Protein AF-A0A4Y9ZMX9-F1 (afdb_monomer_lite)

Secondary structure (DSSP, 8-state):
-EEESHHHHS-TTPPTTGGGSPPTT---EEE--PPPPHHHHHHHHHHT----------------SS----HHHHHHHHHHHHHHHHHHHHHHHHHHHHHHHHHHHHHHHHHHT--

Structure (mmCIF, N/CA/C/O backbone):
data_AF-A0A4Y9ZMX9-F1
#
_entry.id   AF-A0A4Y9ZMX9-F1
#
loop_
_atom_site.group_PDB
_atom_site.id
_atom_site.type_symbol
_atom_site.label_atom_id
_atom_site.label_alt_id
_atom_site.label_comp_id
_atom_site.label_asym_id
_atom_site.label_entity_id
_atom_site.label_seq_id
_atom_site.pdbx_PDB_ins_code
_atom_site.Cartn_x
_atom_site.Cartn_y
_atom_site.Cartn_z
_atom_site.occupancy
_atom_site.B_iso_or_equiv
_atom_site.auth_seq_id
_atom_site.auth_comp_id
_atom_site.auth_asym_id
_atom_site.auth_atom_id
_atom_site.pdbx_PDB_model_num
ATOM 1 N N . MET A 1 1 ? -0.334 -5.579 1.805 1.00 92.75 1 MET A N 1
ATOM 2 C CA . MET A 1 1 ? -0.714 -6.009 3.171 1.00 92.75 1 MET A CA 1
ATOM 3 C C . MET A 1 1 ? -1.774 -5.049 3.684 1.00 92.75 1 MET A C 1
ATOM 5 O O . MET A 1 1 ? -1.695 -3.880 3.334 1.00 92.75 1 MET A O 1
ATOM 9 N N . TRP A 1 2 ? -2.737 -5.520 4.474 1.00 95.19 2 TRP A N 1
ATOM 10 C CA . TRP A 1 2 ? -3.807 -4.698 5.048 1.00 95.19 2 TRP A CA 1
ATOM 11 C C . TRP A 1 2 ? -4.060 -5.072 6.515 1.00 95.19 2 TRP A C 1
ATOM 13 O O . TRP A 1 2 ? -4.061 -6.261 6.837 1.00 95.19 2 TRP A O 1
ATOM 23 N N . LEU A 1 3 ? -4.267 -4.089 7.397 1.00 93.62 3 LEU A N 1
ATOM 24 C CA . LEU A 1 3 ? -4.560 -4.299 8.821 1.00 93.62 3 LEU A CA 1
ATOM 25 C C . LEU A 1 3 ? -6.037 -4.000 9.096 1.00 93.62 3 LEU A C 1
ATOM 27 O O . LE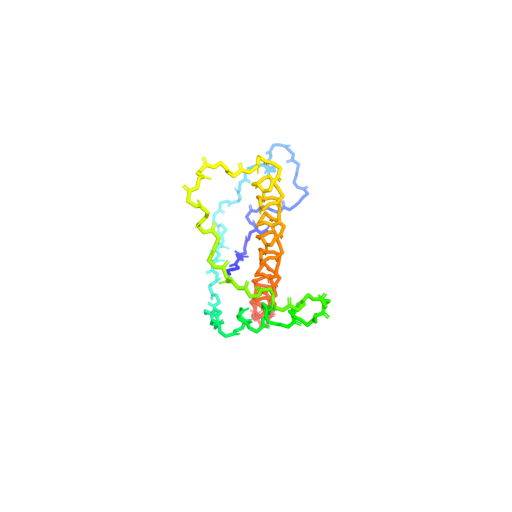U A 1 3 ? -6.546 -2.952 8.715 1.00 93.62 3 LEU A O 1
ATOM 31 N N . THR A 1 4 ? -6.714 -4.910 9.787 1.00 92.81 4 THR A N 1
ATOM 32 C CA . THR A 1 4 ? -8.116 -4.759 10.205 1.00 92.81 4 THR A CA 1
ATOM 33 C C . THR A 1 4 ? -8.228 -4.763 11.726 1.00 92.81 4 THR A C 1
ATOM 35 O O . THR A 1 4 ? -7.385 -5.345 12.413 1.00 92.81 4 THR A O 1
ATOM 38 N N . GLY A 1 5 ? -9.255 -4.088 12.251 1.00 88.56 5 GLY A N 1
ATOM 39 C CA . GLY A 1 5 ? -9.518 -3.987 13.692 1.00 88.56 5 GLY A CA 1
ATOM 40 C C . GLY A 1 5 ? -8.734 -2.890 14.422 1.00 88.56 5 GLY A C 1
ATOM 41 O O . GLY A 1 5 ? -8.909 -2.718 15.629 1.00 88.56 5 GLY A O 1
ATOM 42 N N . PHE A 1 6 ? -7.902 -2.117 13.714 1.00 88.56 6 PHE A N 1
ATOM 43 C CA . PHE A 1 6 ? -7.120 -1.033 14.315 1.00 88.56 6 PHE A CA 1
ATOM 44 C C . PHE A 1 6 ? -8.008 0.087 14.884 1.00 88.56 6 PHE A C 1
ATOM 46 O O . PHE A 1 6 ? -7.777 0.536 16.004 1.00 88.56 6 PHE A O 1
ATOM 53 N N . ASP A 1 7 ? -9.092 0.447 14.194 1.00 87.19 7 ASP A N 1
ATOM 54 C CA . ASP A 1 7 ? -10.048 1.464 14.670 1.00 87.19 7 ASP A CA 1
ATOM 55 C C . ASP A 1 7 ? -10.718 1.060 15.990 1.00 87.19 7 ASP A C 1
ATOM 57 O O . ASP A 1 7 ? -11.059 1.895 16.826 1.00 87.19 7 ASP A O 1
ATOM 61 N N . SER A 1 8 ? -10.873 -0.247 16.217 1.00 88.06 8 SER A N 1
ATOM 62 C CA . SER A 1 8 ? -11.388 -0.777 17.481 1.00 88.06 8 SER A CA 1
ATOM 63 C C . SER A 1 8 ? -10.324 -0.783 18.580 1.00 88.06 8 SER A C 1
ATOM 65 O O . SER A 1 8 ? -10.666 -0.621 19.751 1.00 88.06 8 SER A O 1
ATOM 67 N N . LEU A 1 9 ? -9.045 -0.941 18.221 1.00 90.06 9 LEU A N 1
ATOM 68 C CA . LEU A 1 9 ? -7.917 -0.921 19.155 1.00 90.06 9 LEU A CA 1
ATOM 69 C C . LEU A 1 9 ? -7.693 0.494 19.696 1.00 90.06 9 LEU A C 1
ATOM 71 O O . LEU A 1 9 ? -7.459 0.683 20.896 1.00 90.06 9 LEU A O 1
ATOM 75 N N . MET A 1 10 ? -7.775 1.484 18.808 1.00 89.19 10 MET A N 1
ATOM 76 C CA . MET A 1 10 ? -7.563 2.892 19.114 1.00 89.19 10 MET A CA 1
ATOM 77 C C . MET A 1 10 ? -8.605 3.788 18.431 1.00 89.19 10 MET A C 1
ATOM 79 O O . MET A 1 10 ? -8.272 4.494 17.486 1.00 89.19 10 MET A O 1
ATOM 83 N N . PRO A 1 11 ? -9.846 3.837 18.943 1.00 84.81 11 PRO A N 1
ATOM 84 C CA . PRO A 1 11 ? -10.867 4.697 18.361 1.00 84.81 11 PRO A CA 1
ATOM 85 C C . PRO A 1 11 ? -10.500 6.177 18.519 1.00 84.81 11 PRO A C 1
ATOM 87 O O . PRO A 1 11 ? -9.923 6.589 19.541 1.00 84.81 11 PRO A O 1
ATOM 90 N N . GLU A 1 12 ? -10.858 6.966 17.508 1.00 86.38 12 GLU A N 1
ATOM 91 C CA . GLU A 1 12 ? -10.661 8.414 17.486 1.00 86.38 12 GLU A CA 1
ATOM 92 C C . GLU A 1 12 ? -11.542 9.138 18.527 1.00 86.38 12 GLU A C 1
ATOM 94 O O . GLU A 1 12 ? -12.484 8.578 19.089 1.00 86.38 12 GLU A O 1
ATOM 99 N N . GLY A 1 13 ? -11.211 10.395 18.845 1.00 87.44 13 GLY A N 1
ATOM 100 C CA . GLY A 1 13 ? -12.031 11.248 19.722 1.00 87.44 13 GLY A CA 1
ATOM 101 C C . GLY A 1 13 ? -11.925 10.983 21.233 1.00 87.44 13 GLY A C 1
ATOM 102 O O . GLY A 1 13 ? -12.660 11.578 22.024 1.00 87.44 13 GLY A O 1
ATOM 103 N N . ARG A 1 14 ? -11.005 10.122 21.684 1.00 88.00 14 ARG A N 1
ATOM 104 C CA . ARG A 1 14 ? -10.800 9.853 23.119 1.00 88.00 14 ARG A CA 1
ATOM 105 C C . ARG A 1 14 ? -10.136 11.032 23.843 1.00 88.00 14 ARG A C 1
ATOM 107 O O . ARG A 1 14 ? -9.175 11.625 23.355 1.00 88.00 14 ARG A O 1
ATOM 114 N N . LYS A 1 15 ? -10.601 11.335 25.061 1.00 90.19 15 LYS A N 1
ATOM 115 C CA . LYS A 1 15 ? -9.974 12.335 25.944 1.00 90.19 15 LYS A CA 1
ATOM 116 C C . LYS A 1 15 ? -8.698 11.777 26.587 1.00 90.19 15 LYS A C 1
ATOM 118 O O . LYS A 1 15 ? -8.579 10.579 26.847 1.00 90.19 15 LYS A O 1
ATOM 123 N N . ALA A 1 16 ? -7.729 12.654 26.842 1.00 90.00 16 ALA A N 1
ATOM 124 C CA . ALA A 1 16 ? -6.540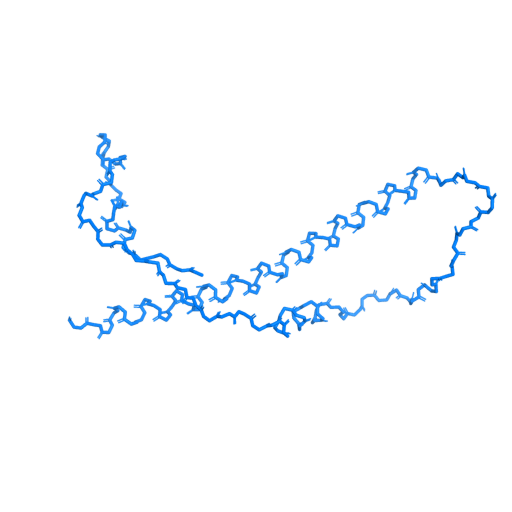 12.300 27.613 1.00 90.00 16 ALA A CA 1
ATOM 125 C C . ALA A 1 16 ? -6.920 11.973 29.076 1.00 90.00 16 ALA A C 1
ATOM 127 O O . ALA A 1 16 ? -7.841 12.607 29.594 1.00 90.00 16 ALA A O 1
ATOM 128 N N . PRO A 1 17 ? -6.241 11.009 29.735 1.00 88.31 17 PRO A N 1
ATOM 129 C CA . PRO A 1 17 ? -5.063 10.257 29.268 1.00 88.31 17 PRO A CA 1
ATOM 130 C C . PRO A 1 17 ? -5.389 8.951 28.513 1.00 88.31 17 PRO A C 1
ATOM 132 O O . PRO A 1 17 ? -4.511 8.364 27.884 1.00 88.31 17 PRO A O 1
ATOM 135 N N . TRP A 1 18 ? -6.648 8.510 28.499 1.00 87.69 18 TRP A N 1
ATOM 136 C CA . TRP A 1 18 ? -7.057 7.210 27.938 1.00 87.69 18 TRP A CA 1
ATOM 137 C C . TRP A 1 18 ? -6.965 7.093 26.418 1.00 87.69 18 TRP A C 1
ATOM 139 O O . TRP A 1 18 ? -7.091 5.997 25.875 1.00 87.69 18 TRP A O 1
ATOM 149 N N . LYS A 1 19 ? -6.688 8.196 25.721 1.00 88.00 19 LYS A N 1
ATOM 150 C CA . LYS A 1 19 ? -6.391 8.195 24.284 1.00 88.00 19 LYS A CA 1
ATOM 151 C C . LYS A 1 19 ? -5.094 7.470 23.911 1.00 88.00 19 LYS A C 1
ATOM 153 O O . LYS A 1 19 ? -4.952 7.081 22.759 1.00 88.00 19 LYS A O 1
ATOM 158 N N . PHE A 1 20 ? -4.172 7.286 24.858 1.00 87.94 20 PHE A N 1
ATOM 159 C CA . PHE A 1 20 ? -2.867 6.660 24.607 1.00 87.94 20 PHE A CA 1
ATOM 160 C C . PHE A 1 20 ? -2.825 5.163 24.921 1.00 87.94 20 PHE A C 1
ATOM 162 O O . PHE A 1 20 ? -1.880 4.487 24.532 1.00 87.94 20 PHE A O 1
ATOM 169 N N . LEU A 1 21 ? -3.832 4.638 25.623 1.00 89.31 21 LEU A N 1
ATOM 170 C CA . LEU A 1 21 ? -3.882 3.224 25.975 1.00 89.31 21 LEU A CA 1
ATOM 171 C C . LEU A 1 21 ? -4.679 2.453 24.913 1.00 89.31 21 LEU A C 1
ATOM 173 O O . LEU A 1 21 ? -5.813 2.845 24.616 1.00 89.31 21 LEU A O 1
ATOM 177 N N . PRO A 1 22 ? -4.131 1.378 24.324 1.00 89.94 22 PRO A N 1
ATOM 178 C CA . PRO A 1 22 ? -4.896 0.507 23.439 1.00 89.94 22 PRO A CA 1
ATOM 179 C C . PRO A 1 22 ? -5.988 -0.227 24.224 1.00 89.94 22 PRO A C 1
ATOM 181 O O . PRO A 1 22 ? -5.830 -0.521 25.413 1.00 89.94 22 PRO A O 1
ATOM 184 N N . ARG A 1 23 ? -7.105 -0.543 23.564 1.00 88.62 23 ARG A N 1
ATOM 185 C CA . ARG A 1 23 ? -8.107 -1.439 24.152 1.00 88.62 23 ARG A CA 1
ATOM 186 C C . ARG A 1 23 ? -7.544 -2.858 24.233 1.00 88.62 23 ARG A C 1
ATOM 188 O O . ARG A 1 23 ? -6.986 -3.377 23.272 1.00 88.62 23 ARG A O 1
ATOM 195 N N . LEU A 1 24 ? -7.704 -3.497 25.387 1.00 90.50 24 LEU A N 1
ATOM 196 C CA . LEU A 1 24 ? -7.334 -4.901 25.559 1.00 90.50 24 LEU A CA 1
ATOM 197 C C . LEU A 1 24 ? -8.402 -5.806 24.931 1.00 90.50 24 LEU A C 1
ATOM 199 O O . LEU A 1 24 ? -9.577 -5.447 24.887 1.00 90.50 24 LEU A O 1
ATOM 203 N N . GLY A 1 25 ? -7.987 -6.973 24.435 1.00 86.94 25 GLY A N 1
ATOM 204 C CA . GLY A 1 25 ? -8.900 -7.973 23.867 1.00 86.94 25 GLY A CA 1
ATOM 205 C C . GLY A 1 25 ? -9.494 -7.610 22.503 1.00 86.94 25 GLY A C 1
ATOM 206 O O . GLY A 1 25 ? -10.478 -8.213 22.090 1.00 86.94 25 GLY A O 1
ATOM 207 N N . THR A 1 26 ? -8.930 -6.626 21.795 1.00 90.94 26 THR A N 1
ATOM 208 C CA . THR A 1 26 ? -9.397 -6.284 20.444 1.00 90.94 26 THR A CA 1
ATOM 209 C C . THR A 1 26 ? -8.841 -7.264 19.413 1.00 90.94 26 THR A C 1
ATOM 211 O O . THR A 1 26 ? -7.657 -7.600 19.448 1.00 90.94 26 THR A O 1
ATOM 214 N N . HIS A 1 27 ? -9.675 -7.697 18.468 1.00 91.31 27 HIS A N 1
ATOM 215 C CA . HIS A 1 27 ? -9.242 -8.547 17.362 1.00 91.31 27 HIS A CA 1
ATOM 216 C C . HIS A 1 27 ? -8.545 -7.715 16.285 1.00 91.31 27 HIS A C 1
ATOM 218 O O . HIS A 1 27 ? -9.183 -6.946 15.571 1.00 91.31 27 HIS A O 1
ATOM 224 N N . LEU A 1 28 ? -7.231 -7.894 16.165 1.00 92.19 28 LEU A N 1
ATOM 225 C CA . LEU A 1 28 ? -6.431 -7.384 15.057 1.00 92.19 28 LEU A CA 1
ATOM 226 C C . LEU A 1 28 ? -6.191 -8.509 14.059 1.00 92.19 28 LEU A C 1
ATOM 228 O O . LEU A 1 28 ? -5.980 -9.661 14.443 1.00 92.19 28 LEU A O 1
ATOM 232 N N . SER A 1 29 ? -6.213 -8.197 12.769 1.00 92.31 29 SER A N 1
ATOM 233 C CA . SER A 1 29 ? -5.878 -9.181 11.739 1.00 92.31 29 SER A CA 1
ATOM 234 C C . SER A 1 29 ? -5.119 -8.539 10.593 1.00 92.31 29 SER A C 1
ATOM 236 O O . SER A 1 29 ? -5.490 -7.470 10.106 1.00 92.31 29 SER A O 1
ATOM 238 N N . VAL A 1 30 ? -4.055 -9.213 10.159 1.00 94.88 30 VAL A N 1
ATOM 239 C CA . VAL A 1 30 ? -3.226 -8.818 9.019 1.00 94.88 30 VAL A CA 1
ATOM 240 C C . VAL A 1 30 ? -3.600 -9.692 7.833 1.00 94.88 30 VAL A C 1
ATOM 242 O O . VAL A 1 30 ? -3.561 -10.917 7.920 1.00 94.88 30 VAL A O 1
ATOM 245 N N . THR A 1 31 ? -3.953 -9.061 6.719 1.00 95.56 31 THR A N 1
ATOM 246 C CA . THR A 1 31 ? -4.249 -9.746 5.461 1.00 95.56 31 THR A CA 1
ATOM 247 C C . THR A 1 31 ? -3.125 -9.505 4.463 1.00 95.56 31 THR A C 1
ATOM 249 O O . THR A 1 31 ? -2.754 -8.361 4.172 1.00 95.56 31 THR A O 1
ATOM 252 N N . PHE A 1 32 ? -2.599 -10.593 3.910 1.00 96.06 32 PHE A N 1
ATOM 253 C CA . PHE A 1 32 ? -1.662 -10.563 2.794 1.00 96.06 32 PHE A CA 1
ATOM 254 C C . PHE A 1 32 ? -2.437 -10.749 1.492 1.00 96.06 32 PHE A C 1
ATOM 256 O O . PHE A 1 32 ? -3.345 -11.571 1.416 1.00 96.06 32 PHE A O 1
ATOM 263 N N . GLY A 1 33 ? -2.122 -9.916 0.504 1.00 93.81 33 GLY A N 1
ATOM 264 C CA . GLY A 1 33 ? -2.678 -10.053 -0.836 1.00 93.81 33 GLY A CA 1
ATOM 265 C C . GLY A 1 33 ? -1.839 -11.002 -1.678 1.00 93.81 33 GLY A C 1
ATOM 266 O O . GLY A 1 33 ? -0.792 -11.479 -1.238 1.00 93.81 33 GLY A O 1
ATOM 267 N N . GLU A 1 34 ? -2.288 -11.207 -2.909 1.00 95.44 34 GLU A N 1
ATOM 268 C CA . GLU A 1 34 ? -1.520 -11.943 -3.905 1.00 95.44 34 GLU A CA 1
ATOM 269 C C . GLU A 1 34 ? -0.186 -11.242 -4.214 1.00 95.44 34 GLU A C 1
ATOM 271 O O . GLU A 1 34 ? -0.117 -10.005 -4.195 1.00 95.44 34 GLU A O 1
ATOM 276 N N . PRO A 1 35 ? 0.882 -12.000 -4.517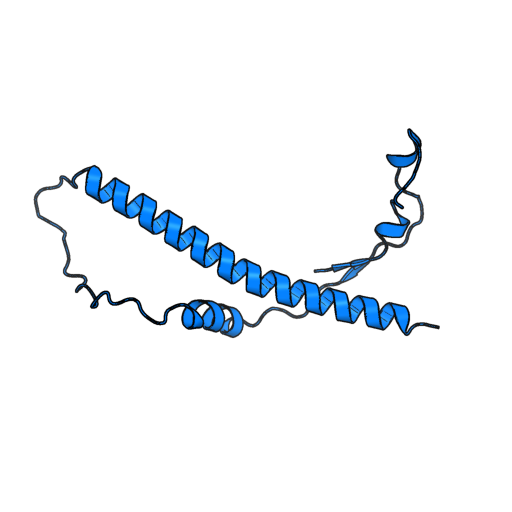 1.00 96.00 35 PRO A N 1
ATOM 277 C CA . PRO A 1 35 ? 2.135 -11.429 -4.990 1.00 96.00 35 PRO A CA 1
ATOM 278 C C . PRO A 1 35 ? 1.932 -10.598 -6.261 1.00 96.00 35 PRO A C 1
ATOM 280 O O . PRO A 1 35 ? 1.265 -11.032 -7.200 1.00 96.00 35 PRO A O 1
ATOM 283 N N . ILE A 1 36 ? 2.560 -9.422 -6.322 1.00 94.69 36 ILE A N 1
ATOM 284 C CA . ILE A 1 36 ? 2.516 -8.577 -7.519 1.00 94.69 36 ILE A CA 1
ATOM 285 C C . ILE A 1 36 ? 3.347 -9.249 -8.623 1.00 94.69 36 ILE A C 1
ATOM 287 O O . ILE A 1 36 ? 4.545 -9.481 -8.421 1.00 94.69 36 ILE A O 1
ATOM 291 N N . PRO A 1 37 ? 2.771 -9.540 -9.803 1.00 95.81 37 PRO A N 1
ATOM 292 C CA . PRO A 1 37 ? 3.528 -10.134 -10.892 1.00 95.81 37 PRO A CA 1
ATOM 293 C C . PRO A 1 37 ? 4.653 -9.200 -11.376 1.00 95.81 37 PRO A C 1
ATOM 295 O O . PRO A 1 37 ? 4.404 -8.016 -11.620 1.00 95.81 37 PRO A O 1
ATOM 298 N N . PRO A 1 38 ? 5.881 -9.700 -11.618 1.00 93.75 38 PRO A N 1
ATOM 299 C CA . PRO A 1 38 ? 7.003 -8.855 -12.043 1.00 93.75 38 PRO A CA 1
ATOM 300 C C . PRO A 1 38 ? 6.750 -8.084 -13.344 1.00 93.75 38 PRO A C 1
ATOM 302 O O . PRO A 1 38 ? 7.285 -6.993 -13.542 1.00 93.75 38 PRO A O 1
ATOM 305 N N . HIS A 1 39 ? 5.931 -8.636 -14.244 1.00 94.19 39 HIS A N 1
ATOM 306 C CA . HIS A 1 39 ? 5.595 -7.982 -15.507 1.00 94.19 39 HIS A CA 1
ATOM 307 C C . HIS A 1 39 ? 4.785 -6.694 -15.306 1.00 94.19 39 HIS A C 1
ATOM 309 O O . HIS A 1 39 ? 4.934 -5.775 -16.103 1.00 94.19 39 HIS A O 1
ATOM 315 N N . THR A 1 40 ? 4.001 -6.580 -14.229 1.00 92.69 40 THR A N 1
ATOM 316 C CA . THR A 1 40 ? 3.240 -5.366 -13.895 1.00 92.69 40 THR A CA 1
ATOM 317 C C . THR A 1 40 ? 4.171 -4.201 -13.577 1.00 92.69 40 THR A C 1
ATOM 319 O O . THR A 1 40 ? 3.962 -3.090 -14.058 1.00 92.69 40 THR A O 1
ATOM 322 N N . ILE A 1 41 ? 5.241 -4.465 -12.820 1.00 92.56 41 ILE A N 1
ATOM 323 C CA . ILE A 1 41 ? 6.258 -3.460 -12.485 1.00 92.56 41 ILE A CA 1
ATOM 324 C C . ILE A 1 41 ? 7.028 -3.059 -13.747 1.00 92.56 41 ILE A C 1
ATOM 326 O O . ILE A 1 41 ? 7.184 -1.873 -14.024 1.00 92.56 41 ILE A O 1
ATOM 330 N N . ARG A 1 42 ? 7.453 -4.036 -14.561 1.00 92.75 42 ARG A N 1
ATOM 331 C CA . ARG A 1 42 ? 8.145 -3.759 -15.834 1.00 92.75 42 ARG A CA 1
ATOM 332 C C . ARG A 1 42 ? 7.286 -2.926 -16.785 1.00 92.75 42 ARG A C 1
ATOM 334 O O . ARG A 1 42 ? 7.790 -1.977 -17.372 1.00 92.75 42 ARG A O 1
ATOM 341 N N . ALA A 1 43 ? 6.000 -3.251 -16.906 1.00 90.38 43 ALA A N 1
ATOM 342 C CA . ALA A 1 43 ? 5.070 -2.507 -17.746 1.00 90.38 43 ALA A CA 1
ATOM 343 C C . ALA A 1 43 ? 4.885 -1.063 -17.254 1.00 90.38 43 ALA A C 1
ATOM 345 O O . ALA A 1 43 ? 4.853 -0.152 -18.076 1.00 90.38 43 ALA A O 1
ATOM 346 N N . ALA A 1 44 ? 4.811 -0.838 -15.936 1.00 88.38 44 ALA A N 1
ATOM 347 C CA . ALA A 1 44 ? 4.759 0.511 -15.373 1.00 88.38 44 ALA A CA 1
ATOM 348 C C . ALA A 1 44 ? 6.013 1.315 -15.743 1.00 88.38 44 ALA A C 1
ATOM 350 O O . ALA A 1 44 ? 5.881 2.405 -16.291 1.00 88.38 44 ALA A O 1
ATOM 351 N N . LEU A 1 45 ? 7.206 0.737 -15.550 1.00 89.69 45 LEU A N 1
ATOM 352 C CA . LEU A 1 45 ? 8.489 1.359 -15.911 1.00 89.69 45 LEU A CA 1
ATOM 353 C C . LEU A 1 45 ? 8.595 1.701 -17.409 1.00 89.69 45 LEU A C 1
ATOM 355 O O . LEU A 1 45 ? 9.152 2.732 -17.768 1.00 89.69 45 LEU A O 1
ATOM 359 N N . GLN A 1 46 ? 8.036 0.866 -18.289 1.00 86.94 46 GLN A N 1
ATOM 360 C CA . GLN A 1 46 ? 8.075 1.075 -19.743 1.00 86.94 46 GLN A CA 1
ATOM 361 C C . GLN A 1 46 ? 7.046 2.090 -20.251 1.00 86.94 46 GLN A C 1
ATOM 363 O O . GLN A 1 46 ? 7.307 2.790 -21.227 1.00 86.94 46 GLN A O 1
ATOM 368 N N . ARG A 1 47 ? 5.870 2.176 -19.619 1.00 71.75 47 ARG A N 1
ATOM 369 C CA . ARG A 1 47 ? 4.754 3.021 -20.082 1.00 71.75 47 ARG A CA 1
ATOM 370 C C . ARG A 1 47 ? 5.087 4.512 -20.065 1.00 71.75 47 ARG A C 1
ATOM 372 O O . ARG A 1 47 ? 4.524 5.275 -20.841 1.00 71.75 47 ARG A O 1
ATOM 379 N N . GLU A 1 48 ? 6.008 4.902 -19.199 1.00 63.56 48 GLU A N 1
ATOM 380 C CA . GLU A 1 48 ? 6.454 6.280 -19.036 1.00 63.56 48 GLU A CA 1
ATOM 381 C C . GLU A 1 48 ? 7.786 6.551 -19.771 1.00 63.56 48 GLU A C 1
ATOM 383 O O . GLU A 1 48 ? 8.283 7.672 -19.781 1.00 63.56 48 GLU A O 1
ATOM 388 N N . ALA A 1 49 ? 8.363 5.541 -20.433 1.00 61.16 49 ALA A N 1
ATOM 389 C CA . ALA A 1 49 ? 9.581 5.655 -21.240 1.00 61.16 49 ALA A CA 1
ATOM 390 C C . ALA A 1 49 ? 9.320 6.099 -22.702 1.00 61.16 49 ALA A C 1
ATOM 392 O O . ALA A 1 49 ? 10.185 5.936 -23.560 1.00 61.16 49 ALA A O 1
ATOM 393 N N . ILE A 1 50 ? 8.136 6.646 -23.009 1.00 53.59 50 ILE A N 1
ATOM 394 C CA . ILE A 1 50 ? 7.817 7.217 -24.330 1.00 53.59 50 ILE A CA 1
ATOM 395 C C . ILE A 1 50 ? 8.379 8.653 -24.399 1.00 53.59 50 ILE A C 1
ATOM 397 O O . ILE A 1 50 ? 8.283 9.379 -23.413 1.00 53.59 50 ILE A O 1
ATOM 401 N N . PRO A 1 51 ? 9.024 9.046 -25.514 1.00 52.53 51 PRO A N 1
ATOM 402 C CA . PRO A 1 51 ? 10.338 9.670 -25.457 1.00 52.53 51 PRO A CA 1
ATOM 403 C C . PRO A 1 51 ? 10.309 11.177 -25.708 1.00 52.53 51 PRO A C 1
ATOM 405 O O . PRO A 1 51 ? 9.928 11.623 -26.789 1.00 52.53 51 PRO A O 1
ATOM 408 N N . ASP A 1 52 ? 10.896 11.940 -24.792 1.00 45.50 52 ASP A N 1
ATOM 409 C CA . ASP A 1 52 ? 11.587 13.161 -25.188 1.00 45.50 52 ASP A CA 1
ATOM 410 C C . ASP A 1 52 ? 12.966 12.760 -25.721 1.00 45.50 52 ASP A C 1
ATOM 412 O O . ASP A 1 52 ? 13.912 12.506 -24.983 1.00 45.50 52 ASP A O 1
ATOM 416 N N . SER A 1 53 ? 13.027 12.588 -27.040 1.00 49.91 53 SER A N 1
ATOM 417 C CA . SER A 1 53 ? 14.161 12.938 -27.902 1.00 49.91 53 SER A CA 1
ATOM 418 C C . SER A 1 53 ? 15.540 13.065 -27.232 1.00 49.91 53 SER A C 1
ATOM 420 O O . SER A 1 53 ? 16.113 14.150 -27.185 1.00 49.91 53 SER A O 1
ATOM 422 N N . HIS A 1 54 ? 16.152 11.949 -26.843 1.00 44.50 54 HIS A N 1
ATOM 423 C CA . HIS A 1 54 ? 17.607 11.854 -26.805 1.00 44.50 54 HIS A CA 1
ATOM 424 C C . HIS A 1 54 ? 18.023 10.668 -27.675 1.00 44.50 54 HIS A C 1
ATOM 426 O O . HIS A 1 54 ? 17.728 9.523 -27.322 1.00 44.50 54 HIS A O 1
ATOM 432 N N . PRO A 1 55 ? 18.639 10.903 -28.854 1.00 43.19 55 PRO A N 1
ATOM 433 C CA . PRO A 1 55 ? 19.155 9.808 -29.657 1.00 43.19 55 PRO A CA 1
ATOM 434 C C . PRO A 1 55 ? 20.144 9.035 -28.795 1.00 43.19 55 PRO A C 1
ATOM 436 O O . PRO A 1 55 ? 20.959 9.647 -28.104 1.00 43.19 55 PRO A O 1
ATOM 439 N N . ALA A 1 56 ? 20.034 7.707 -28.833 1.00 44.97 56 ALA A N 1
ATOM 440 C CA . ALA A 1 56 ? 20.939 6.780 -28.179 1.00 44.97 56 ALA A CA 1
ATOM 441 C C . ALA A 1 56 ? 22.386 7.254 -28.370 1.00 44.97 56 ALA A C 1
ATOM 443 O O . ALA A 1 56 ? 22.975 7.085 -29.442 1.00 44.97 56 ALA A O 1
ATOM 444 N N . GLN A 1 57 ? 22.947 7.895 -27.342 1.00 43.06 57 GLN A N 1
ATOM 445 C CA . GLN A 1 57 ? 24.364 8.186 -27.309 1.00 43.06 57 GLN A CA 1
ATOM 446 C C . GLN A 1 57 ? 25.049 6.844 -27.128 1.00 43.06 57 GLN A C 1
ATOM 448 O O . GLN A 1 57 ? 25.068 6.251 -26.054 1.00 43.06 57 GLN A O 1
ATOM 453 N N . ASN A 1 58 ? 25.514 6.351 -28.271 1.00 40.12 58 ASN A N 1
ATOM 454 C CA . ASN A 1 58 ? 26.591 5.405 -28.447 1.00 40.12 58 ASN A CA 1
ATOM 455 C C . ASN A 1 58 ? 27.471 5.354 -27.189 1.00 40.12 58 ASN A C 1
ATOM 457 O O . ASN A 1 58 ? 28.203 6.302 -26.900 1.00 40.12 58 ASN A O 1
ATOM 461 N N . VAL A 1 59 ? 27.372 4.258 -26.432 1.00 46.16 59 VAL A N 1
ATOM 462 C CA . VAL A 1 59 ? 28.251 3.956 -25.299 1.00 46.16 59 VAL A CA 1
ATOM 463 C C . VAL A 1 59 ? 29.615 3.568 -25.875 1.00 46.16 59 VAL A C 1
ATOM 465 O O . VAL A 1 59 ? 30.067 2.428 -25.792 1.00 46.16 59 VAL A O 1
ATOM 468 N N . GLN A 1 60 ? 30.274 4.520 -26.530 1.00 41.53 60 GLN A N 1
ATOM 469 C CA . GLN A 1 60 ? 31.679 4.414 -26.858 1.00 41.53 60 GLN A CA 1
ATOM 470 C C . GLN A 1 60 ? 32.449 4.662 -25.565 1.00 41.53 60 GLN A C 1
ATOM 472 O O . GLN A 1 60 ? 32.613 5.792 -25.119 1.00 41.53 60 GLN A O 1
ATOM 477 N N . SER A 1 61 ? 32.850 3.550 -24.947 1.00 49.84 61 SER A N 1
ATOM 478 C CA . SER A 1 61 ? 34.094 3.363 -24.196 1.00 49.84 61 SER A CA 1
ATOM 479 C C . SER A 1 61 ? 34.929 4.643 -24.032 1.00 49.84 61 SER A C 1
ATOM 481 O O . SER A 1 61 ? 35.743 4.976 -24.889 1.00 49.84 61 SER A O 1
ATOM 483 N N . TRP A 1 62 ? 34.743 5.336 -22.906 1.00 45.25 62 TRP A N 1
ATOM 484 C CA . TRP A 1 62 ? 35.480 6.552 -22.535 1.00 45.25 62 TRP A CA 1
ATOM 485 C C . TRP A 1 62 ? 36.521 6.286 -21.436 1.00 45.25 62 TRP A C 1
ATOM 487 O O . TRP A 1 62 ? 36.724 7.095 -20.531 1.00 45.25 62 TRP A O 1
ATOM 497 N N . VAL A 1 63 ? 37.218 5.146 -21.510 1.00 43.16 63 VAL A N 1
ATOM 498 C CA . VAL A 1 63 ? 38.498 4.995 -20.804 1.00 43.16 63 VAL A CA 1
ATOM 499 C C . VAL A 1 63 ? 39.530 5.797 -21.591 1.00 43.16 63 VAL A C 1
ATOM 501 O O . VAL A 1 63 ? 40.184 5.289 -22.497 1.00 43.16 63 VAL A O 1
ATOM 504 N N . SER A 1 64 ? 39.616 7.089 -21.282 1.00 46.38 64 SER A N 1
ATOM 505 C CA . SER A 1 64 ? 40.726 7.925 -21.721 1.00 46.38 64 SER A CA 1
ATOM 506 C C . SER A 1 64 ? 41.953 7.560 -20.889 1.00 46.38 64 SER A C 1
ATOM 508 O O . SER A 1 64 ? 41.902 7.543 -19.660 1.00 46.38 64 SER A O 1
ATOM 510 N N . GLU A 1 65 ? 43.059 7.284 -21.569 1.00 48.81 65 GLU A N 1
ATOM 511 C CA . GLU A 1 65 ? 44.347 6.793 -21.052 1.00 48.81 65 GLU A CA 1
ATOM 512 C C . GLU A 1 65 ? 45.048 7.752 -20.060 1.00 48.81 65 GLU A C 1
ATOM 514 O O . GLU A 1 65 ? 46.144 7.482 -19.574 1.00 48.81 65 GLU A O 1
ATOM 519 N N . LYS A 1 66 ? 44.421 8.880 -19.703 1.00 47.69 66 LYS A N 1
ATOM 520 C CA . LYS A 1 66 ? 44.892 9.796 -18.658 1.00 47.69 66 LYS A CA 1
ATOM 521 C C . LYS A 1 66 ? 43.762 10.104 -17.684 1.00 47.69 66 LYS A C 1
ATOM 523 O O . LYS A 1 66 ? 42.833 10.847 -17.986 1.00 47.69 66 LYS A O 1
ATOM 528 N N . GLY A 1 67 ? 43.859 9.480 -16.513 1.00 50.72 67 GLY A N 1
ATOM 529 C CA . GLY A 1 67 ? 42.861 9.508 -15.455 1.00 50.72 67 GLY A CA 1
ATOM 530 C C . GLY A 1 67 ? 42.732 10.856 -14.755 1.00 50.72 67 GLY A C 1
ATOM 531 O O . GLY A 1 67 ? 43.320 11.051 -13.697 1.00 50.72 67 GLY A O 1
ATOM 532 N N . THR A 1 68 ? 41.868 11.718 -15.290 1.00 48.72 68 THR A N 1
ATOM 533 C CA . THR A 1 68 ? 41.170 12.738 -14.499 1.00 48.72 68 THR A CA 1
ATOM 534 C C . THR A 1 68 ? 39.763 12.924 -15.066 1.00 48.72 68 THR A C 1
ATOM 536 O O . THR A 1 68 ? 39.595 13.454 -16.161 1.00 48.72 68 THR A O 1
ATOM 539 N N . VAL A 1 69 ? 38.738 12.485 -14.332 1.00 54.69 69 VAL A N 1
ATOM 540 C CA . VAL A 1 69 ? 37.341 12.826 -14.645 1.00 54.69 69 VAL A CA 1
ATOM 541 C C . VAL A 1 69 ? 37.092 14.255 -14.135 1.00 54.69 69 VAL A C 1
ATOM 543 O O . VAL A 1 69 ? 37.425 14.526 -12.980 1.00 54.69 69 VAL A O 1
ATOM 546 N N . PRO A 1 70 ? 36.541 15.191 -14.932 1.00 55.53 70 PRO A N 1
ATOM 547 C CA . PRO A 1 70 ? 36.196 16.521 -14.434 1.00 55.53 70 PRO A CA 1
ATOM 548 C C . PRO A 1 70 ? 35.119 16.412 -13.344 1.00 55.53 70 PRO A C 1
ATOM 550 O O . PRO A 1 70 ? 34.078 15.798 -13.570 1.00 55.53 70 PRO A O 1
ATOM 553 N N . ALA A 1 71 ? 35.347 17.024 -12.179 1.00 55.75 71 ALA A N 1
ATOM 554 C CA . ALA A 1 71 ? 34.442 16.962 -11.024 1.00 55.75 71 ALA A CA 1
ATOM 555 C C . ALA A 1 71 ? 32.997 17.417 -11.335 1.00 55.75 71 ALA A C 1
ATOM 557 O O . ALA A 1 71 ? 32.054 16.876 -10.771 1.00 55.75 71 ALA A O 1
ATOM 558 N N . LEU A 1 72 ? 32.818 18.340 -12.288 1.00 53.53 72 LEU A N 1
ATOM 559 C CA . LEU A 1 72 ? 31.504 18.789 -12.773 1.00 53.53 72 LEU A CA 1
ATOM 560 C C . LEU A 1 72 ? 30.701 17.671 -13.463 1.00 53.53 72 LEU A C 1
ATOM 562 O O . LEU A 1 72 ? 29.512 17.533 -13.209 1.00 53.53 72 LEU A O 1
ATOM 566 N N . VAL A 1 73 ? 31.351 16.820 -14.265 1.00 56.47 73 VAL A N 1
ATOM 567 C CA . VAL A 1 73 ? 30.684 15.711 -14.979 1.00 56.47 73 VAL A CA 1
ATOM 568 C C . VAL A 1 73 ? 30.304 14.582 -14.017 1.00 56.47 73 VAL A C 1
ATOM 570 O O . VAL A 1 73 ? 29.300 13.905 -14.218 1.00 56.47 73 VAL A O 1
ATOM 573 N N . ALA A 1 74 ? 31.095 14.371 -12.961 1.00 57.91 74 ALA A N 1
ATOM 574 C CA . ALA A 1 74 ? 30.736 13.439 -11.895 1.00 57.91 74 ALA A CA 1
ATOM 575 C C . ALA A 1 74 ? 29.507 13.941 -11.117 1.00 57.91 74 ALA A C 1
ATOM 577 O O . ALA A 1 74 ? 28.569 13.182 -10.900 1.00 57.91 74 ALA A O 1
ATOM 578 N N . GLN A 1 75 ? 29.472 15.237 -10.797 1.00 61.03 75 GLN A N 1
ATOM 579 C CA . GLN A 1 75 ? 28.373 15.848 -10.054 1.00 61.03 75 GLN A CA 1
ATOM 580 C C . GLN A 1 75 ? 27.053 15.859 -10.843 1.00 61.03 75 GLN A C 1
ATOM 582 O O . GLN A 1 75 ? 26.005 15.553 -10.281 1.00 61.03 75 GLN A O 1
ATOM 587 N N . GLU A 1 76 ? 27.087 16.148 -12.146 1.00 61.28 76 GLU A N 1
ATOM 588 C CA . GLU A 1 76 ? 25.900 16.073 -13.013 1.00 61.28 76 GLU A CA 1
ATOM 589 C C . GLU A 1 76 ? 25.365 14.639 -13.146 1.00 61.28 76 GLU A C 1
ATOM 591 O O . GLU A 1 76 ? 24.152 14.430 -13.099 1.00 61.28 76 GLU A O 1
ATOM 596 N N . ARG A 1 77 ? 26.251 13.637 -13.245 1.00 66.25 77 ARG A N 1
ATOM 597 C CA . ARG A 1 77 ? 25.852 12.219 -13.277 1.00 66.25 77 ARG A CA 1
ATOM 598 C C . ARG A 1 77 ? 25.200 11.766 -11.975 1.00 66.25 77 ARG A C 1
ATOM 600 O O . ARG A 1 77 ? 24.227 11.020 -12.030 1.00 66.25 77 ARG A O 1
ATOM 607 N N . ASP A 1 78 ? 25.705 12.222 -10.831 1.00 73.75 78 ASP A N 1
ATOM 608 C CA . ASP A 1 78 ? 25.140 11.874 -9.525 1.00 73.75 78 ASP A CA 1
ATOM 609 C C . ASP A 1 78 ? 23.730 12.459 -9.350 1.00 73.75 78 ASP A C 1
ATOM 611 O O . ASP A 1 78 ? 22.827 11.758 -8.888 1.00 73.75 78 ASP A O 1
ATOM 615 N N . VAL A 1 79 ? 23.503 13.705 -9.790 1.00 76.50 79 VAL A N 1
ATOM 616 C CA . VAL A 1 79 ? 22.168 14.330 -9.760 1.00 76.50 79 VAL A CA 1
ATOM 617 C C . VAL A 1 79 ? 21.202 13.605 -10.701 1.00 76.50 79 VAL A C 1
ATOM 619 O O . VAL A 1 79 ? 20.094 13.264 -10.289 1.00 76.50 79 VAL A O 1
ATOM 622 N N . GLN A 1 80 ? 21.627 13.293 -11.929 1.00 77.69 80 GLN A N 1
ATOM 623 C CA . GLN A 1 80 ? 20.798 12.548 -12.885 1.00 77.69 80 GLN A CA 1
ATOM 624 C C . GLN A 1 80 ? 20.431 11.149 -12.369 1.00 77.69 80 GLN A C 1
ATOM 626 O O . GLN A 1 80 ? 19.276 10.733 -12.469 1.00 77.69 80 GLN A O 1
ATOM 631 N N . ALA A 1 81 ? 21.383 10.435 -11.762 1.00 80.69 81 ALA A N 1
ATOM 632 C CA . ALA A 1 81 ? 21.131 9.124 -11.165 1.00 80.69 81 ALA A CA 1
ATOM 633 C C . ALA A 1 81 ? 20.164 9.204 -9.969 1.00 80.69 81 ALA A C 1
ATOM 635 O O . ALA A 1 81 ? 19.340 8.303 -9.756 1.00 80.69 81 ALA A O 1
ATOM 636 N N . GLU A 1 82 ? 20.233 10.280 -9.181 1.00 85.00 82 GLU A N 1
ATOM 637 C CA . GLU A 1 82 ? 19.300 10.507 -8.081 1.00 85.00 82 GLU A CA 1
ATOM 638 C C . GLU A 1 82 ? 17.881 10.802 -8.590 1.00 85.00 82 GLU A C 1
ATOM 640 O O . GLU A 1 82 ? 16.911 10.250 -8.057 1.00 85.00 82 GLU A O 1
ATOM 645 N N . GLU A 1 83 ? 17.748 11.623 -9.631 1.00 84.06 83 GLU A N 1
ATOM 646 C CA . GLU A 1 83 ? 16.468 11.929 -10.278 1.00 84.06 83 GLU A CA 1
ATOM 647 C C . GLU A 1 83 ? 15.827 10.680 -10.886 1.00 84.06 83 GLU A C 1
ATOM 649 O O . GLU A 1 83 ? 14.653 10.400 -10.622 1.00 84.06 83 GLU A O 1
ATOM 654 N N . GLU A 1 84 ? 16.604 9.870 -11.608 1.00 85.06 84 GLU A N 1
ATOM 655 C CA . GLU A 1 84 ? 16.143 8.589 -12.146 1.00 85.06 84 GLU A CA 1
ATOM 656 C C . GLU A 1 84 ? 15.685 7.651 -11.018 1.00 85.06 84 GLU A C 1
ATOM 658 O O . GLU A 1 84 ? 14.598 7.070 -11.079 1.00 85.06 84 GLU A O 1
ATOM 663 N N . SER A 1 85 ? 16.446 7.573 -9.924 1.00 85.62 85 SER A N 1
ATOM 664 C CA . SER A 1 85 ? 16.073 6.772 -8.753 1.00 85.62 85 SER A CA 1
ATOM 665 C C . SER A 1 85 ? 14.783 7.264 -8.091 1.00 85.62 85 SER A C 1
ATOM 667 O O . SER A 1 85 ? 13.952 6.453 -7.673 1.00 85.62 85 SER A O 1
ATOM 669 N N . ARG A 1 86 ? 14.592 8.586 -7.970 1.00 87.56 86 ARG A N 1
ATOM 670 C CA . ARG A 1 86 ? 13.352 9.182 -7.443 1.00 87.56 86 ARG A CA 1
ATOM 671 C C . ARG A 1 86 ? 12.170 8.832 -8.335 1.00 87.56 86 ARG A C 1
ATOM 673 O O . ARG A 1 86 ? 11.140 8.402 -7.814 1.00 87.56 86 ARG A O 1
ATOM 680 N N . ARG A 1 87 ? 12.345 8.944 -9.651 1.00 88.50 87 ARG A N 1
ATOM 681 C CA . ARG A 1 87 ? 11.324 8.594 -10.634 1.00 88.50 87 ARG A CA 1
AT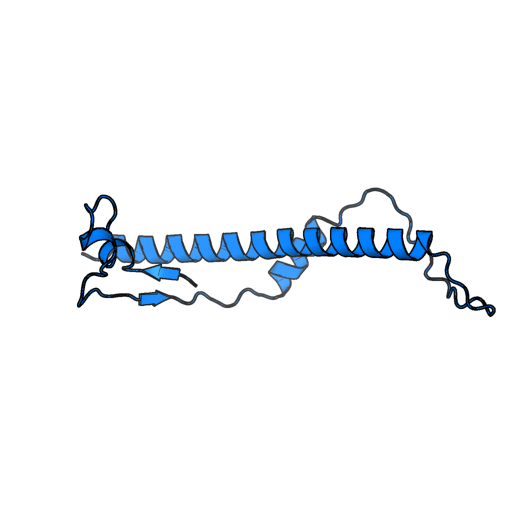OM 682 C C . ARG A 1 87 ? 10.931 7.122 -10.529 1.00 88.50 87 ARG A C 1
ATOM 684 O O . ARG A 1 87 ? 9.760 6.824 -10.310 1.00 88.50 87 ARG A O 1
ATOM 691 N N . ILE A 1 88 ? 11.906 6.213 -10.577 1.00 91.62 88 ILE A N 1
ATOM 692 C CA . ILE A 1 88 ? 11.674 4.766 -10.447 1.00 91.62 88 ILE A CA 1
ATOM 693 C C . ILE A 1 88 ? 10.938 4.453 -9.139 1.00 91.62 88 ILE A C 1
ATOM 695 O O . ILE A 1 88 ? 9.963 3.699 -9.148 1.00 91.62 88 ILE A O 1
ATOM 699 N N . ARG A 1 89 ? 11.360 5.044 -8.011 1.00 92.50 89 ARG A N 1
ATOM 700 C CA . ARG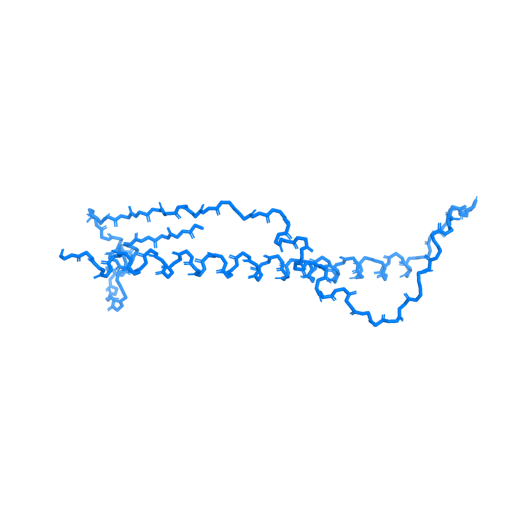 A 1 89 ? 10.683 4.847 -6.718 1.00 92.50 89 ARG A CA 1
ATOM 701 C C . ARG A 1 89 ? 9.234 5.319 -6.747 1.00 92.50 89 ARG A C 1
ATOM 703 O O . ARG A 1 89 ? 8.386 4.595 -6.231 1.00 92.50 89 ARG A O 1
ATOM 710 N N . SER A 1 90 ? 8.952 6.481 -7.337 1.00 91.88 90 SER A N 1
ATOM 711 C CA . SER A 1 90 ? 7.581 6.991 -7.473 1.00 91.88 90 SER A CA 1
ATOM 712 C C . SER A 1 90 ? 6.713 5.991 -8.231 1.00 91.88 90 SER A C 1
ATOM 714 O O . SER A 1 90 ? 5.706 5.527 -7.710 1.00 91.88 90 SER A O 1
ATOM 716 N N . MET A 1 91 ? 7.176 5.541 -9.398 1.00 91.62 91 MET A N 1
ATOM 717 C CA . MET A 1 91 ? 6.423 4.618 -10.249 1.00 91.62 91 MET A CA 1
ATOM 718 C C . MET A 1 91 ? 6.160 3.267 -9.577 1.00 91.62 91 MET A C 1
ATOM 720 O O . MET A 1 91 ? 5.061 2.718 -9.654 1.00 91.62 91 MET A O 1
ATOM 724 N N . VAL A 1 92 ? 7.173 2.706 -8.912 1.00 93.62 92 VAL A N 1
ATOM 725 C CA . VAL A 1 92 ? 7.017 1.448 -8.172 1.00 93.62 92 VAL A CA 1
ATOM 726 C C . VAL A 1 92 ? 6.047 1.635 -7.005 1.00 93.62 92 VAL A C 1
ATOM 728 O O . VAL A 1 92 ? 5.215 0.761 -6.758 1.00 93.62 92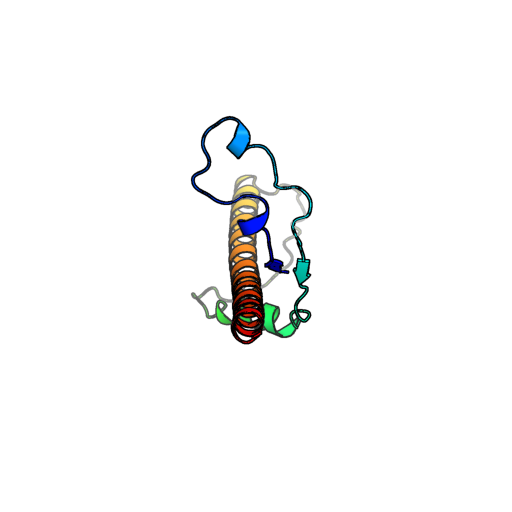 VAL A O 1
ATOM 731 N N . THR A 1 93 ? 6.124 2.774 -6.314 1.00 94.56 93 THR A N 1
ATOM 732 C CA . THR A 1 93 ? 5.218 3.105 -5.207 1.00 94.56 93 THR A CA 1
ATOM 733 C C . THR A 1 93 ? 3.777 3.203 -5.687 1.00 94.56 93 THR A C 1
ATOM 735 O O . THR A 1 93 ? 2.914 2.608 -5.050 1.00 94.56 93 THR A O 1
ATOM 738 N N . ASP A 1 94 ? 3.518 3.830 -6.834 1.00 95.31 94 ASP A N 1
ATOM 739 C CA . ASP A 1 94 ? 2.167 3.946 -7.397 1.00 95.31 94 ASP A CA 1
ATOM 740 C C . ASP A 1 94 ? 1.551 2.573 -7.698 1.00 95.31 94 ASP A C 1
ATOM 742 O O . ASP A 1 94 ? 0.380 2.315 -7.400 1.00 95.31 94 ASP A O 1
ATOM 746 N N . VAL A 1 95 ? 2.351 1.650 -8.247 1.00 95.56 95 VAL A N 1
ATOM 747 C CA . VAL A 1 95 ? 1.914 0.264 -8.471 1.00 95.56 95 VAL A CA 1
ATOM 748 C C . VAL A 1 95 ? 1.570 -0.402 -7.143 1.00 95.56 95 VAL A C 1
ATOM 750 O O . VAL A 1 95 ? 0.494 -0.983 -7.018 1.00 95.56 95 VAL A O 1
ATOM 753 N N . ILE A 1 96 ? 2.453 -0.311 -6.145 1.00 95.62 96 ILE A N 1
ATOM 754 C CA . ILE A 1 96 ? 2.230 -0.923 -4.829 1.00 95.62 96 ILE A CA 1
ATOM 755 C C . ILE A 1 96 ? 0.988 -0.330 -4.159 1.00 95.62 96 ILE A C 1
ATOM 757 O O . ILE A 1 96 ? 0.173 -1.084 -3.626 1.00 95.62 96 ILE A O 1
ATOM 761 N N . GLN A 1 97 ? 0.826 0.991 -4.201 1.00 96.31 97 GLN A N 1
ATOM 762 C CA . GLN A 1 97 ? -0.293 1.696 -3.592 1.00 96.31 97 GLN A CA 1
ATOM 763 C C . GLN A 1 97 ? -1.619 1.211 -4.172 1.00 96.31 97 GLN A C 1
ATOM 765 O O . GLN A 1 97 ? -2.493 0.795 -3.412 1.00 96.31 97 GLN A O 1
ATOM 770 N N . ARG A 1 98 ? -1.737 1.152 -5.503 1.00 95.31 98 ARG A N 1
ATOM 771 C CA . ARG A 1 98 ? -2.949 0.652 -6.164 1.00 95.31 98 ARG A CA 1
ATOM 772 C C . ARG A 1 98 ? -3.294 -0.779 -5.741 1.00 95.31 98 ARG A C 1
ATOM 774 O O . ARG A 1 98 ? -4.456 -1.079 -5.477 1.00 95.31 98 ARG A O 1
ATOM 781 N N . GLU A 1 99 ? -2.304 -1.670 -5.665 1.00 96.69 99 GLU A N 1
ATOM 782 C CA . GLU A 1 99 ? -2.539 -3.062 -5.251 1.00 96.69 99 GLU A CA 1
ATOM 783 C C . GLU A 1 99 ? -2.936 -3.170 -3.767 1.00 96.69 99 GLU A C 1
ATOM 785 O O . GLU A 1 99 ? -3.770 -4.004 -3.397 1.00 96.69 99 GLU A O 1
ATOM 790 N N . VAL A 1 100 ? -2.375 -2.315 -2.904 1.00 96.31 100 VAL A N 1
ATOM 791 C CA . VAL A 1 100 ? -2.736 -2.240 -1.479 1.00 96.31 100 VAL A CA 1
ATOM 792 C C . VAL A 1 100 ? -4.147 -1.686 -1.290 1.00 96.31 100 VAL A C 1
ATOM 794 O O . VAL A 1 100 ? -4.907 -2.249 -0.501 1.00 96.31 100 VAL A O 1
ATOM 797 N N . GLU A 1 101 ? -4.524 -0.645 -2.026 1.00 96.50 101 GLU A N 1
ATOM 798 C CA . GLU A 1 101 ? -5.877 -0.082 -2.011 1.00 96.50 101 GLU A CA 1
ATOM 799 C C . GLU A 1 101 ? -6.904 -1.109 -2.496 1.00 96.50 101 GLU A C 1
ATOM 801 O O . GLU A 1 101 ? -7.887 -1.368 -1.802 1.00 96.50 101 GLU A O 1
ATOM 806 N N . ALA A 1 102 ? -6.633 -1.787 -3.618 1.00 96.12 102 ALA A N 1
ATOM 807 C CA . ALA A 1 102 ? -7.496 -2.849 -4.133 1.00 96.12 102 ALA A CA 1
ATOM 808 C C . ALA A 1 102 ? -7.655 -4.007 -3.130 1.00 96.12 102 ALA A C 1
ATOM 810 O O . ALA A 1 102 ? -8.752 -4.553 -2.967 1.00 96.12 102 ALA A O 1
ATOM 811 N N . LEU A 1 103 ? -6.579 -4.385 -2.428 1.00 96.75 103 LEU A N 1
ATOM 812 C CA . LEU A 1 103 ? -6.653 -5.348 -1.328 1.00 96.75 103 LEU A CA 1
ATOM 813 C C . LEU A 1 103 ? -7.560 -4.838 -0.201 1.00 96.75 103 LEU A C 1
ATOM 815 O O . LEU A 1 103 ? -8.423 -5.591 0.252 1.00 96.75 103 LEU A O 1
ATOM 819 N N . GLY A 1 104 ? -7.385 -3.584 0.219 1.00 94.62 104 GLY A N 1
ATOM 820 C CA . GLY A 1 104 ? -8.209 -2.946 1.244 1.00 94.62 104 GLY A CA 1
ATOM 821 C C . GLY A 1 104 ? -9.690 -2.943 0.877 1.00 94.62 104 GLY A C 1
ATOM 822 O O . GLY A 1 104 ? -10.513 -3.389 1.673 1.00 94.62 104 GLY A O 1
ATOM 823 N N . THR A 1 105 ? -10.035 -2.560 -0.355 1.00 94.75 105 THR A N 1
ATOM 824 C CA . THR A 1 105 ? -11.419 -2.584 -0.851 1.00 94.75 105 THR A CA 1
ATOM 825 C C . THR A 1 105 ? -12.027 -3.985 -0.778 1.00 94.75 105 THR A C 1
ATOM 827 O O . THR A 1 105 ? -13.120 -4.141 -0.236 1.00 94.75 105 THR A O 1
ATOM 830 N N . ARG A 1 106 ? -11.317 -5.020 -1.253 1.00 95.12 106 ARG A N 1
ATOM 831 C CA . ARG A 1 106 ? -11.808 -6.412 -1.208 1.00 95.12 106 ARG A CA 1
ATOM 832 C C . ARG A 1 106 ? -12.015 -6.918 0.220 1.00 95.12 106 ARG A C 1
ATOM 834 O O . ARG A 1 106 ? -12.987 -7.622 0.490 1.00 95.12 106 ARG A O 1
ATOM 841 N N . VAL A 1 107 ? -11.095 -6.590 1.129 1.00 93.38 107 VAL A N 1
ATOM 842 C CA . VAL A 1 107 ? -11.195 -6.990 2.541 1.00 93.38 107 VAL A CA 1
ATOM 843 C C . VAL A 1 107 ? -12.371 -6.288 3.215 1.00 93.38 107 VAL A C 1
ATOM 845 O O . VAL A 1 107 ? -13.162 -6.951 3.883 1.00 93.38 107 VAL A O 1
ATOM 848 N N . SER A 1 108 ? -12.522 -4.981 3.006 1.00 88.94 108 SER A N 1
ATOM 849 C CA . SER A 1 108 ? -13.623 -4.198 3.574 1.00 88.94 108 SER A CA 1
ATOM 850 C C . SER A 1 108 ? -14.988 -4.657 3.059 1.00 88.94 108 SER A C 1
ATOM 852 O O . SER A 1 108 ? -15.907 -4.809 3.858 1.00 88.94 108 SER A O 1
ATOM 854 N N . GLN A 1 109 ? -15.113 -4.958 1.761 1.00 90.88 109 GLN A N 1
ATOM 855 C CA . GLN A 1 109 ? -16.345 -5.514 1.183 1.00 90.88 109 GLN A CA 1
ATOM 856 C C . GLN A 1 109 ? -16.737 -6.837 1.849 1.00 90.88 109 GLN A C 1
ATOM 858 O O . GLN A 1 109 ? -17.839 -6.962 2.369 1.00 90.88 109 GLN A O 1
ATOM 863 N N . ARG A 1 110 ? -15.798 -7.788 1.959 1.00 89.00 110 ARG A N 1
ATOM 864 C CA . ARG A 1 110 ? -16.052 -9.076 2.626 1.00 89.00 110 ARG A CA 1
ATOM 865 C C . ARG A 1 110 ? -16.529 -8.917 4.076 1.00 89.00 110 ARG A C 1
ATOM 867 O O . ARG A 1 110 ? -17.283 -9.754 4.560 1.00 89.00 110 ARG A O 1
ATOM 874 N N . MET A 1 111 ? -16.041 -7.900 4.785 1.00 83.06 111 MET A N 1
ATOM 875 C CA . MET A 1 111 ? -16.439 -7.635 6.171 1.00 83.06 111 MET A CA 1
ATOM 876 C C . MET A 1 111 ? -17.829 -7.001 6.272 1.00 83.06 111 MET A C 1
ATOM 878 O O . MET A 1 111 ? -18.530 -7.279 7.238 1.00 83.06 111 MET A O 1
ATOM 882 N N . LEU A 1 112 ? -18.230 -6.187 5.290 1.00 82.19 112 LEU A N 1
ATOM 883 C CA . LEU A 1 112 ? -19.576 -5.610 5.206 1.00 82.19 112 LEU A CA 1
ATOM 884 C C . LEU A 1 112 ? -20.639 -6.658 4.846 1.00 82.19 112 LEU A C 1
ATOM 886 O O . LEU A 1 112 ? -21.759 -6.574 5.334 1.00 82.19 112 LEU A O 1
ATOM 890 N N . ASP A 1 113 ? -20.278 -7.660 4.042 1.00 77.69 113 ASP A N 1
ATOM 891 C CA . ASP A 1 113 ? -21.188 -8.732 3.608 1.00 77.69 113 ASP A CA 1
ATOM 892 C C . ASP A 1 113 ? -21.395 -9.836 4.666 1.00 77.69 113 ASP A C 1
ATOM 894 O O . ASP A 1 113 ? -22.128 -10.802 4.433 1.00 77.69 113 ASP A O 1
ATOM 898 N N . LYS A 1 114 ? -20.731 -9.740 5.825 1.00 64.69 114 LYS A N 1
ATOM 899 C CA . LYS A 1 114 ? -20.869 -10.712 6.912 1.00 64.69 114 LYS A CA 1
ATOM 900 C C . LYS A 1 114 ? -22.074 -10.319 7.792 1.00 64.69 114 LYS A C 1
ATOM 902 O O . LYS A 1 114 ? -22.045 -9.216 8.332 1.00 64.69 114 LYS A O 1
ATOM 907 N N . PRO A 1 115 ? -23.110 -11.177 7.920 1.00 49.72 115 PRO A N 1
ATOM 908 C CA . PRO A 1 115 ? -24.311 -10.879 8.705 1.00 49.72 115 PRO A CA 1
ATOM 909 C C . PRO A 1 115 ? -24.034 -10.768 10.208 1.00 49.72 115 PRO A C 1
ATOM 911 O O . PRO A 1 115 ? -23.066 -11.409 10.689 1.00 49.72 115 PRO A O 1
#

Radius of gyration: 24.45 Å; chains: 1; bounding box: 69×31×59 Å

Sequence (115 aa):
MWLTGFDSLMPEGRKAPWKFLPRLGTHLSVTFGEPIPPHTIRAALQREAIPDSHPAQNVQSWVSEKGTVPALVAQERDVQAEEESRRIRSMVTDVIQREVEALGTRVSQRMLDKP

Organism: NCBI:txid135208

Foldseek 3Di:
DDKPQVCVQQPPDDDPPCNPHGDPPTDMDDDDDDDDDPVLLVCLVVVVPPDDDDPPDDPPDPPDVDDDDPPVVVVVVVVVVVVVVVVSVVSVVVSVVVRHVVVVVVVVVVVVPDD

pLDDT: mean 79.39, std 18.3, range [40.12, 96.75]